Protein AF-A0A2E9NXF0-F1 (afdb_monomer)

Structure (mmCIF, N/CA/C/O backbone):
dat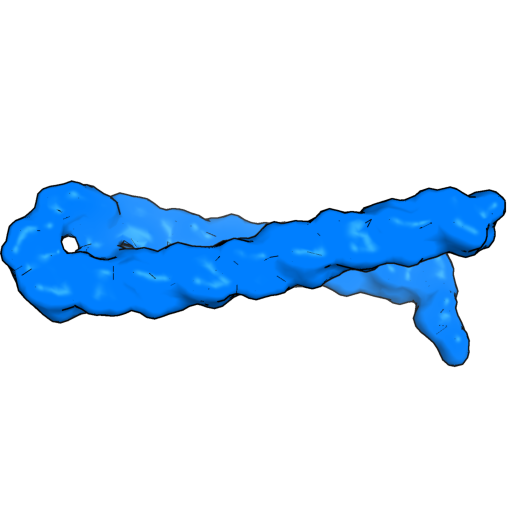a_AF-A0A2E9NXF0-F1
#
_entry.id   AF-A0A2E9NXF0-F1
#
loop_
_atom_site.group_PDB
_atom_site.id
_atom_site.type_symbol
_atom_site.label_atom_id
_atom_site.label_alt_id
_atom_site.label_comp_id
_atom_site.label_asym_id
_atom_site.label_entity_id
_atom_site.label_seq_id
_atom_site.pdbx_PDB_ins_code
_atom_site.Cartn_x
_atom_site.Cartn_y
_atom_site.Cartn_z
_atom_site.occupancy
_atom_site.B_iso_or_equiv
_atom_site.auth_seq_id
_atom_site.auth_comp_id
_atom_site.auth_asym_id
_atom_site.auth_atom_id
_atom_site.pdbx_PDB_model_num
ATOM 1 N N . MET A 1 1 ? 4.818 -4.008 -24.781 1.00 72.44 1 MET A N 1
ATOM 2 C CA . MET A 1 1 ? 5.962 -4.109 -23.851 1.00 72.44 1 MET A CA 1
ATOM 3 C C . MET A 1 1 ? 5.972 -2.807 -23.074 1.00 72.44 1 MET A C 1
ATOM 5 O O . MET A 1 1 ? 5.885 -1.778 -23.729 1.00 72.44 1 MET A O 1
ATOM 9 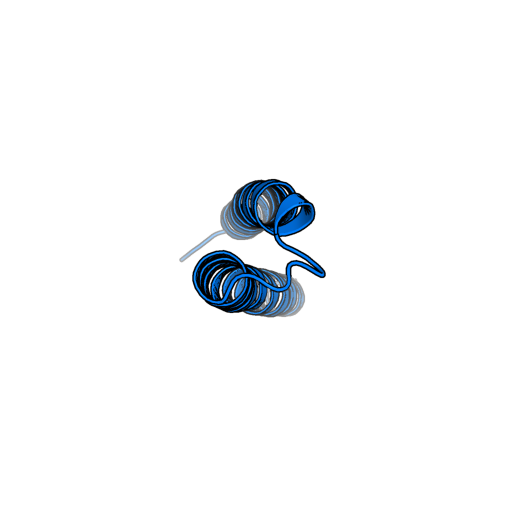N N . ALA A 1 2 ? 5.928 -2.844 -21.741 1.00 81.06 2 ALA A N 1
ATOM 10 C CA . ALA A 1 2 ? 5.931 -1.616 -20.943 1.00 81.06 2 ALA A CA 1
ATOM 11 C C . ALA A 1 2 ? 7.251 -0.863 -21.163 1.00 81.06 2 ALA A C 1
ATOM 13 O O . ALA A 1 2 ? 8.313 -1.487 -21.230 1.00 81.06 2 ALA A O 1
ATOM 14 N N . THR A 1 3 ? 7.180 0.452 -21.325 1.00 92.81 3 THR A N 1
ATOM 15 C CA . THR A 1 3 ? 8.356 1.319 -21.421 1.00 92.81 3 THR A CA 1
ATOM 16 C C . THR A 1 3 ? 8.923 1.606 -20.029 1.00 92.81 3 THR A C 1
ATOM 18 O O . THR A 1 3 ? 8.248 1.417 -19.019 1.00 92.81 3 THR A O 1
ATOM 21 N N . ILE A 1 4 ? 10.165 2.097 -19.947 1.00 94.31 4 ILE A N 1
ATOM 22 C CA . ILE A 1 4 ? 10.740 2.551 -18.665 1.00 94.31 4 ILE A CA 1
ATOM 23 C C . ILE A 1 4 ? 9.880 3.665 -18.043 1.00 94.31 4 ILE A C 1
ATOM 25 O O . ILE A 1 4 ? 9.762 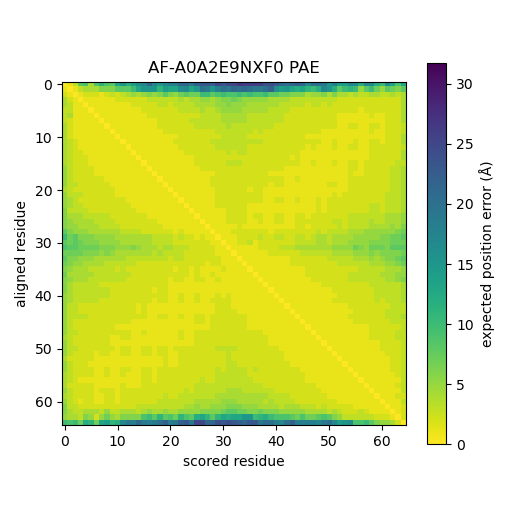3.741 -16.821 1.00 94.31 4 ILE A O 1
ATOM 29 N N . GLU A 1 5 ? 9.270 4.519 -18.868 1.00 95.44 5 GLU A N 1
ATOM 30 C CA . GLU A 1 5 ? 8.375 5.580 -18.406 1.00 95.44 5 GLU A CA 1
ATOM 31 C C . GLU A 1 5 ? 7.077 5.017 -17.812 1.00 95.44 5 GLU A C 1
ATOM 33 O O . GLU A 1 5 ? 6.669 5.460 -16.738 1.00 95.44 5 GLU A O 1
ATOM 38 N N . ASP A 1 6 ? 6.493 3.983 -18.427 1.00 96.31 6 ASP A N 1
ATOM 39 C CA . ASP A 1 6 ? 5.327 3.281 -17.873 1.00 96.31 6 ASP A CA 1
ATOM 40 C C . ASP A 1 6 ? 5.639 2.704 -16.485 1.00 96.31 6 ASP A C 1
ATOM 42 O O . ASP A 1 6 ? 4.909 2.959 -15.530 1.00 96.31 6 ASP A O 1
ATOM 46 N N . LEU A 1 7 ? 6.781 2.019 -16.336 1.00 96.62 7 LEU A N 1
ATOM 47 C CA . LEU A 1 7 ? 7.196 1.424 -15.059 1.00 96.62 7 LEU A CA 1
ATOM 48 C C . LEU A 1 7 ? 7.445 2.481 -13.968 1.00 96.62 7 LEU A C 1
ATOM 50 O O . LEU A 1 7 ? 7.119 2.266 -12.801 1.00 96.62 7 LEU A O 1
ATOM 54 N N . ARG A 1 8 ? 8.001 3.646 -14.329 1.00 96.88 8 ARG A N 1
ATOM 55 C CA . ARG A 1 8 ? 8.175 4.770 -13.391 1.00 96.88 8 ARG A CA 1
ATOM 56 C C . ARG A 1 8 ? 6.834 5.348 -12.946 1.00 96.88 8 ARG A C 1
ATOM 58 O O . ARG A 1 8 ? 6.661 5.636 -11.762 1.00 96.88 8 ARG A O 1
ATOM 65 N N . ASN A 1 9 ? 5.888 5.488 -13.872 1.00 98.00 9 ASN A N 1
ATOM 66 C CA . ASN A 1 9 ? 4.537 5.950 -13.562 1.00 98.00 9 ASN A CA 1
ATOM 67 C C . ASN A 1 9 ? 3.793 4.960 -12.658 1.00 98.00 9 ASN A C 1
ATOM 69 O O . ASN A 1 9 ? 3.076 5.381 -11.748 1.00 98.00 9 ASN A O 1
ATOM 73 N N . ASP A 1 10 ? 3.990 3.660 -12.866 1.00 97.94 10 ASP A N 1
ATOM 74 C CA . ASP A 1 10 ? 3.412 2.619 -12.021 1.00 97.94 10 ASP A CA 1
ATOM 75 C C . ASP A 1 10 ? 3.975 2.663 -10.593 1.00 97.94 10 ASP A C 1
ATOM 77 O O . ASP A 1 10 ? 3.199 2.618 -9.637 1.00 97.94 10 ASP A O 1
ATOM 81 N N . ILE A 1 11 ? 5.292 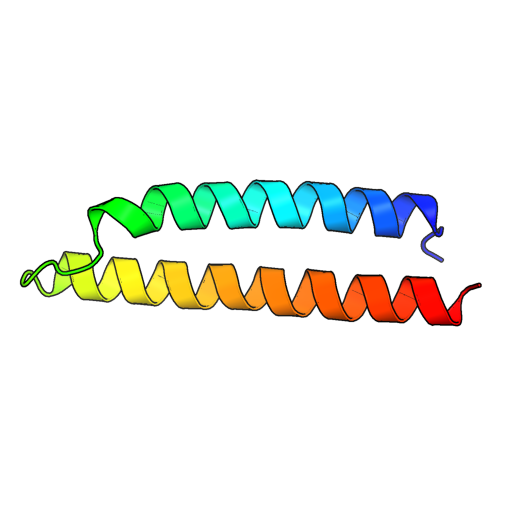2.855 -10.424 1.00 98.25 11 ILE A N 1
ATOM 82 C CA . ILE A 1 11 ? 5.910 3.072 -9.101 1.00 98.25 11 ILE A CA 1
ATOM 83 C C . ILE A 1 11 ? 5.317 4.303 -8.412 1.00 98.25 11 ILE A C 1
ATOM 85 O O . ILE A 1 11 ? 4.994 4.240 -7.223 1.00 98.25 11 ILE A O 1
ATOM 89 N N . PHE A 1 12 ? 5.151 5.414 -9.136 1.00 98.31 12 PHE A N 1
ATOM 90 C CA . PHE A 1 12 ? 4.603 6.645 -8.564 1.00 98.31 12 PHE A CA 1
ATOM 91 C C . PHE A 1 12 ? 3.178 6.431 -8.034 1.00 98.31 12 PHE A C 1
ATOM 93 O O . PHE A 1 12 ? 2.891 6.738 -6.876 1.00 98.31 12 PHE A O 1
ATOM 100 N N . LYS A 1 13 ? 2.305 5.822 -8.846 1.00 98.31 13 LYS A N 1
ATOM 101 C CA . LYS A 1 13 ? 0.921 5.510 -8.454 1.00 98.31 13 LYS A CA 1
ATOM 102 C C . LYS A 1 13 ? 0.859 4.525 -7.286 1.00 98.31 13 LYS A C 1
ATOM 104 O O . LYS A 1 13 ? 0.085 4.732 -6.354 1.00 98.31 13 LYS A O 1
ATOM 109 N N . ALA A 1 14 ? 1.675 3.471 -7.320 1.00 98.25 14 ALA A N 1
ATOM 110 C CA . ALA A 1 14 ? 1.736 2.477 -6.252 1.00 98.25 14 ALA A CA 1
ATOM 111 C C . ALA A 1 14 ? 2.199 3.096 -4.927 1.00 98.25 14 ALA A C 1
ATOM 113 O O . ALA A 1 14 ? 1.616 2.812 -3.883 1.00 98.25 14 ALA A O 1
ATOM 114 N N . THR A 1 15 ? 3.196 3.984 -4.973 1.00 98.44 15 THR A N 1
ATOM 115 C CA . THR A 1 15 ? 3.685 4.719 -3.797 1.00 98.44 15 THR A CA 1
ATOM 116 C C . THR A 1 15 ? 2.588 5.602 -3.207 1.00 98.44 15 THR A C 1
ATOM 118 O O . THR A 1 15 ? 2.337 5.551 -2.003 1.00 98.44 15 THR A O 1
ATOM 121 N N . GLU A 1 16 ? 1.867 6.359 -4.039 1.00 98.50 16 GLU A N 1
ATOM 122 C CA . GLU A 1 16 ? 0.766 7.210 -3.573 1.00 98.50 16 GLU A CA 1
ATOM 123 C C . GLU A 1 16 ? -0.332 6.389 -2.873 1.00 98.50 16 GLU A C 1
ATOM 125 O O . GLU A 1 16 ? -0.791 6.742 -1.781 1.00 98.50 16 GLU A O 1
ATOM 130 N N . GLN A 1 17 ? -0.728 5.260 -3.466 1.00 98.50 17 GLN A N 1
ATOM 131 C CA . GLN A 1 17 ? -1.723 4.355 -2.888 1.00 98.50 17 GLN A CA 1
ATOM 132 C C . GLN A 1 17 ? -1.225 3.714 -1.586 1.00 98.50 17 GLN A C 1
ATOM 134 O O . GLN A 1 17 ? -1.971 3.646 -0.604 1.00 98.50 17 GLN A O 1
ATOM 139 N N . GLN A 1 18 ? 0.040 3.293 -1.541 1.00 98.62 18 GLN A N 1
ATOM 140 C CA . GLN A 1 18 ? 0.662 2.750 -0.337 1.00 98.62 18 GLN A CA 1
ATOM 141 C C . GLN A 1 18 ? 0.634 3.769 0.809 1.00 98.62 18 GLN A C 1
ATOM 143 O O . GLN A 1 18 ? 0.226 3.433 1.924 1.00 98.62 18 GLN A O 1
ATOM 148 N N . GLU A 1 19 ? 0.990 5.027 0.544 1.00 98.50 19 GLU A N 1
ATOM 149 C CA . GLU A 1 19 ? 0.944 6.090 1.546 1.00 98.50 19 GLU A CA 1
ATOM 150 C C . GLU A 1 19 ? -0.474 6.360 2.060 1.00 98.50 19 GLU A C 1
ATOM 152 O O . GLU A 1 19 ? -0.670 6.571 3.260 1.00 98.50 19 GLU A O 1
ATOM 157 N N . GLN A 1 20 ? -1.478 6.356 1.178 1.00 98.50 20 GLN A N 1
ATOM 158 C CA . GLN A 1 20 ? -2.877 6.513 1.581 1.00 98.50 20 GLN A CA 1
ATOM 159 C C . GLN A 1 20 ? -3.287 5.409 2.564 1.00 98.50 20 GLN A C 1
ATOM 161 O O . GLN A 1 20 ? -3.852 5.704 3.620 1.00 98.50 20 GLN A O 1
ATOM 166 N N . LEU A 1 21 ? -2.922 4.155 2.287 1.00 98.62 21 LEU A N 1
ATOM 167 C CA . LEU A 1 21 ? -3.175 3.036 3.197 1.00 98.62 21 LEU A CA 1
ATOM 168 C C . LEU A 1 21 ? -2.415 3.180 4.519 1.00 98.62 21 LEU A C 1
ATOM 170 O O . LEU A 1 21 ? -2.969 2.890 5.580 1.00 98.62 21 LEU A O 1
ATOM 174 N N . MET A 1 22 ? -1.172 3.670 4.496 1.00 98.50 22 MET A N 1
ATOM 175 C CA . MET A 1 22 ? -0.414 3.952 5.720 1.00 98.50 22 MET A CA 1
ATOM 176 C C . MET A 1 22 ? -1.092 5.027 6.575 1.00 98.50 22 MET A C 1
ATOM 178 O O . MET A 1 22 ? -1.162 4.875 7.799 1.00 98.50 22 MET A O 1
ATOM 182 N N . ARG A 1 23 ? -1.629 6.085 5.949 1.00 98.62 23 ARG A N 1
ATOM 183 C CA . ARG A 1 23 ? -2.405 7.135 6.630 1.00 98.62 23 ARG A CA 1
ATOM 184 C C . ARG A 1 23 ? -3.673 6.568 7.270 1.00 98.62 23 ARG A C 1
ATOM 186 O O . ARG A 1 23 ? -3.937 6.884 8.427 1.00 98.62 23 ARG A O 1
ATOM 193 N N . LEU A 1 24 ? -4.395 5.691 6.569 1.00 98.50 24 LEU A N 1
ATOM 194 C CA . LEU A 1 24 ? -5.585 5.005 7.093 1.00 98.50 24 LEU A CA 1
ATOM 195 C C . LEU A 1 24 ? -5.256 4.025 8.228 1.00 98.50 24 LEU A C 1
ATOM 197 O O . LEU A 1 24 ? -6.003 3.934 9.197 1.00 98.50 24 LEU A O 1
ATOM 201 N N . ARG A 1 25 ? -4.125 3.316 8.144 1.00 98.38 25 ARG A N 1
ATOM 202 C CA . ARG A 1 25 ? -3.693 2.355 9.171 1.00 98.38 25 ARG A CA 1
ATOM 203 C C . ARG A 1 25 ? -3.284 3.050 10.464 1.00 98.38 25 ARG A C 1
ATOM 205 O O . ARG A 1 25 ? -3.544 2.528 11.543 1.00 98.38 25 ARG A O 1
ATOM 212 N N . LYS A 1 26 ? -2.610 4.200 10.367 1.00 98.25 26 LYS A N 1
ATOM 213 C CA . LYS A 1 26 ? -2.011 4.919 11.503 1.00 98.25 26 LYS A CA 1
ATOM 214 C C . LYS A 1 26 ? -2.93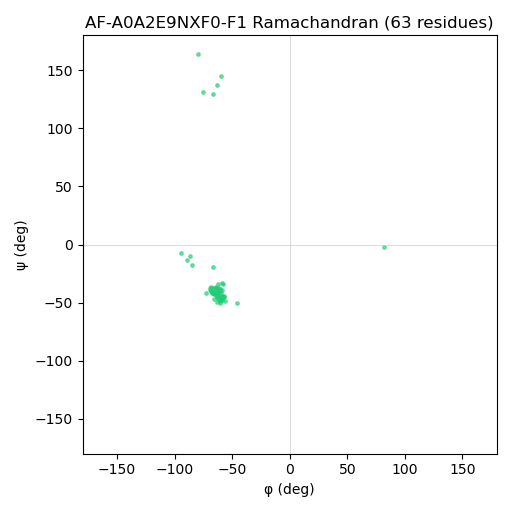0 5.059 12.733 1.00 98.25 26 LYS A C 1
ATOM 216 O O . LYS A 1 26 ? -2.457 4.706 13.810 1.00 98.25 26 LYS A O 1
ATOM 221 N N . PRO A 1 27 ? -4.192 5.521 12.628 1.00 98.00 27 PRO A N 1
ATOM 222 C CA . PRO A 1 27 ? -5.076 5.656 13.792 1.00 98.00 27 PRO A CA 1
ATOM 223 C C . PRO A 1 27 ? -5.480 4.327 14.449 1.00 98.00 27 PRO A C 1
ATOM 225 O O . PRO A 1 27 ? -5.895 4.336 15.602 1.00 98.00 27 PRO A O 1
ATOM 228 N N . LEU A 1 28 ? -5.359 3.195 13.750 1.00 98.12 28 LEU A N 1
ATOM 229 C CA . LEU A 1 28 ? -5.734 1.875 14.271 1.00 98.12 28 LEU A CA 1
ATOM 230 C C . LEU A 1 28 ? -4.609 1.220 15.090 1.00 98.12 28 LEU A C 1
ATOM 232 O O . LEU A 1 28 ? -4.836 0.275 15.849 1.00 98.12 28 LEU A O 1
ATOM 236 N N . LEU A 1 29 ? -3.374 1.703 14.935 1.00 96.12 29 LEU A N 1
ATOM 237 C CA . LEU A 1 29 ? -2.205 1.114 15.577 1.00 96.12 29 LEU A CA 1
ATOM 238 C C . LEU A 1 29 ? -2.264 1.280 17.098 1.00 96.12 29 LEU A C 1
ATOM 240 O O . LEU A 1 29 ? -2.453 2.375 17.620 1.00 96.12 29 LEU A O 1
ATOM 244 N N . GLY A 1 30 ? -2.060 0.174 17.814 1.00 94.56 30 GLY A N 1
ATOM 245 C CA . GLY A 1 30 ? -2.083 0.145 19.278 1.00 94.56 30 GLY A CA 1
ATOM 246 C C . GLY A 1 30 ? -3.483 0.059 19.895 1.00 94.56 30 GLY A C 1
ATOM 247 O O . GLY A 1 30 ? -3.581 -0.066 21.119 1.00 94.56 30 GLY A O 1
ATOM 248 N N . SER A 1 31 ? -4.551 0.058 19.085 1.00 96.56 31 SER A N 1
ATOM 249 C CA . SER A 1 31 ? -5.907 -0.175 19.586 1.00 96.56 31 SER A CA 1
ATOM 250 C C . SER A 1 31 ? -6.023 -1.548 20.259 1.00 96.56 31 SER A C 1
ATOM 252 O O . SER A 1 31 ? -5.389 -2.533 19.864 1.00 96.56 31 SER A O 1
ATOM 254 N N . LYS A 1 32 ? -6.840 -1.613 21.314 1.00 97.06 32 LYS A N 1
ATOM 255 C CA . LYS A 1 32 ? -7.205 -2.858 22.009 1.00 97.06 32 LYS A CA 1
ATOM 256 C C . LYS A 1 32 ? -8.516 -3.451 21.495 1.00 97.06 32 LYS A C 1
ATOM 258 O O . LYS A 1 32 ? -8.869 -4.554 21.900 1.00 97.06 32 LYS A O 1
ATOM 263 N N . LYS A 1 33 ? -9.237 -2.733 20.627 1.00 98.31 33 LYS A N 1
ATOM 264 C CA . LYS A 1 33 ? -10.454 -3.241 19.994 1.00 98.31 33 LYS A CA 1
ATOM 265 C C . LYS A 1 33 ? -10.072 -4.238 18.907 1.00 98.31 33 LYS A C 1
ATOM 267 O O . LYS A 1 33 ? -9.224 -3.943 18.070 1.00 98.31 33 LYS A O 1
ATOM 272 N N . ASN A 1 34 ? -10.715 -5.400 18.922 1.00 97.81 34 ASN A N 1
ATOM 273 C CA . ASN A 1 34 ? -10.429 -6.474 17.974 1.00 97.81 34 ASN A CA 1
ATOM 274 C C . ASN A 1 34 ? -10.681 -6.055 16.513 1.00 97.81 34 ASN A C 1
ATOM 276 O O . ASN A 1 34 ? -9.891 -6.394 15.638 1.00 97.81 34 ASN A O 1
ATOM 280 N N . ASP A 1 35 ? -11.736 -5.277 16.259 1.00 98.31 35 ASP A N 1
ATOM 281 C CA . ASP A 1 35 ? -12.070 -4.816 14.905 1.00 98.31 35 ASP A CA 1
ATOM 282 C C . ASP A 1 35 ? -10.993 -3.872 14.355 1.00 98.31 35 ASP A C 1
ATOM 284 O O . ASP A 1 35 ? -10.461 -4.115 13.274 1.00 98.31 35 ASP A O 1
ATOM 288 N N . ASP A 1 36 ? -10.560 -2.886 15.150 1.00 98.44 36 ASP A N 1
ATOM 289 C CA . ASP A 1 36 ? -9.458 -1.988 14.778 1.00 98.44 36 ASP A CA 1
ATOM 290 C C . ASP A 1 36 ? -8.158 -2.767 14.508 1.00 98.44 36 ASP A C 1
ATOM 292 O O . ASP A 1 36 ? -7.414 -2.448 13.580 1.00 98.44 36 ASP A O 1
ATOM 296 N N . GLN A 1 37 ? -7.871 -3.805 15.304 1.00 98.12 37 GLN A N 1
ATOM 297 C CA . GLN A 1 37 ? -6.701 -4.668 15.103 1.00 98.1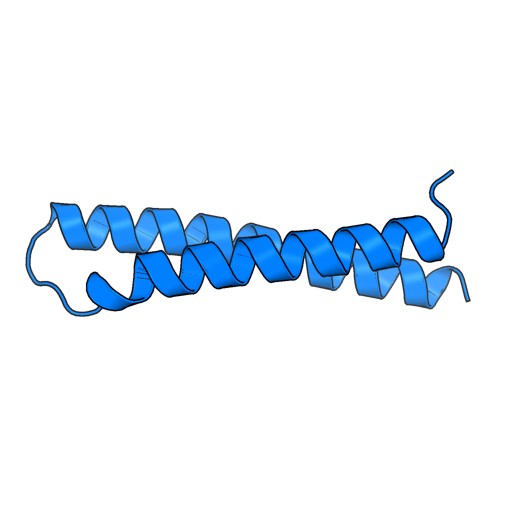2 37 GLN A CA 1
ATOM 298 C C . GLN A 1 37 ? -6.795 -5.455 13.793 1.00 98.12 37 GLN A C 1
ATOM 300 O O . GLN A 1 37 ? -5.807 -5.556 13.061 1.00 98.12 37 GLN A O 1
ATOM 305 N N . MET A 1 38 ? -7.976 -5.987 13.479 1.00 98.38 38 MET A N 1
ATOM 306 C CA . MET A 1 38 ? -8.219 -6.712 12.237 1.00 98.38 38 MET A CA 1
ATOM 307 C C . MET A 1 38 ? -8.108 -5.790 11.019 1.00 98.38 38 MET A C 1
ATOM 309 O O . MET A 1 38 ? -7.488 -6.155 10.018 1.00 98.38 38 MET A O 1
ATOM 313 N N . ASP A 1 39 ? -8.638 -4.575 11.107 1.00 98.50 39 ASP A N 1
ATOM 314 C CA . ASP A 1 39 ? -8.538 -3.584 10.038 1.00 98.50 39 ASP A CA 1
ATOM 315 C C . ASP A 1 39 ? -7.096 -3.092 9.857 1.00 98.50 39 ASP A C 1
ATOM 317 O O . ASP A 1 39 ? -6.605 -3.016 8.726 1.00 98.50 39 ASP A O 1
ATOM 321 N N . ALA A 1 40 ? -6.351 -2.873 10.946 1.00 98.50 40 ALA A N 1
ATOM 322 C CA . ALA A 1 40 ? -4.923 -2.560 10.888 1.00 98.50 40 ALA A CA 1
ATOM 323 C C . ALA A 1 40 ? -4.116 -3.681 10.217 1.00 98.50 40 ALA A C 1
ATOM 325 O O . ALA A 1 40 ? -3.216 -3.407 9.412 1.00 98.50 40 ALA A O 1
ATOM 326 N N . PHE A 1 41 ? -4.437 -4.940 10.524 1.00 98.06 41 PHE A N 1
ATOM 327 C CA . PHE A 1 41 ? -3.815 -6.103 9.899 1.00 98.06 41 PHE A CA 1
ATOM 328 C C . PHE A 1 41 ? -4.114 -6.149 8.396 1.00 98.06 41 PHE A C 1
ATOM 330 O O . PHE A 1 41 ? -3.187 -6.226 7.588 1.00 98.06 41 PHE A O 1
ATOM 337 N N . ARG A 1 42 ? -5.383 -6.002 7.997 1.00 98.38 42 ARG A N 1
ATOM 338 C CA . ARG A 1 42 ? -5.796 -5.965 6.584 1.00 98.38 42 ARG A CA 1
ATOM 339 C C . ARG A 1 42 ? -5.069 -4.869 5.810 1.00 98.38 42 ARG A C 1
ATOM 341 O O . ARG A 1 42 ? -4.478 -5.161 4.771 1.00 98.38 42 ARG A O 1
ATOM 348 N N . LEU A 1 43 ? -5.035 -3.645 6.336 1.00 98.62 43 LEU A N 1
ATOM 349 C CA . LEU A 1 43 ? -4.306 -2.535 5.715 1.00 98.62 43 LEU A CA 1
ATOM 350 C C . LEU A 1 43 ? -2.807 -2.831 5.608 1.00 98.62 43 LEU A C 1
ATOM 352 O O . LEU A 1 43 ? -2.205 -2.560 4.575 1.00 98.62 43 LEU A O 1
ATOM 356 N N . THR A 1 44 ? -2.208 -3.450 6.629 1.00 98.50 44 THR A N 1
ATOM 357 C CA . THR A 1 44 ? -0.792 -3.852 6.595 1.00 98.50 44 THR A CA 1
ATOM 358 C C . THR A 1 44 ? -0.509 -4.832 5.462 1.00 98.50 44 THR A C 1
ATOM 360 O O . THR A 1 44 ? 0.436 -4.618 4.707 1.00 98.50 44 THR A O 1
ATOM 363 N 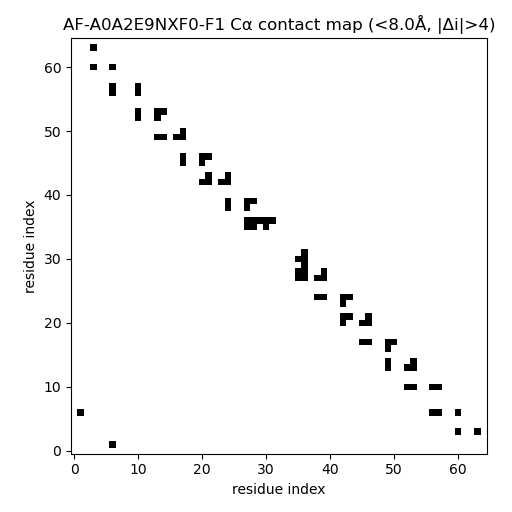N . THR A 1 45 ? -1.351 -5.852 5.271 1.00 98.44 45 THR A N 1
ATOM 364 C CA . THR A 1 45 ? -1.160 -6.803 4.162 1.00 98.44 45 THR A CA 1
ATOM 365 C C . THR A 1 45 ? -1.255 -6.135 2.789 1.00 98.44 45 THR A C 1
ATOM 367 O O . THR A 1 45 ? -0.542 -6.525 1.871 1.00 98.44 45 THR A O 1
ATOM 370 N N . GLN A 1 46 ? -2.101 -5.112 2.633 1.00 98.44 46 GLN A N 1
ATOM 371 C CA . GLN A 1 46 ? -2.202 -4.358 1.381 1.00 98.44 46 GLN A CA 1
ATOM 372 C C . GLN A 1 46 ? -0.983 -3.455 1.159 1.00 98.44 46 GLN A C 1
ATOM 374 O O . GLN A 1 46 ? -0.451 -3.424 0.055 1.00 98.44 46 GLN A O 1
ATOM 379 N N . ILE A 1 47 ? -0.498 -2.782 2.207 1.00 98.75 47 ILE A N 1
ATOM 380 C CA . ILE A 1 47 ? 0.722 -1.958 2.160 1.00 98.75 47 ILE A CA 1
ATOM 381 C C . ILE A 1 47 ? 1.926 -2.791 1.704 1.00 98.75 47 ILE A C 1
ATOM 383 O O . ILE A 1 47 ? 2.675 -2.342 0.839 1.00 98.75 47 ILE A O 1
ATOM 387 N N . MET A 1 48 ? 2.078 -4.008 2.238 1.00 98.44 48 MET A N 1
ATOM 388 C CA . MET A 1 48 ? 3.170 -4.915 1.861 1.00 98.44 48 MET A CA 1
ATOM 389 C C . MET A 1 48 ? 3.094 -5.343 0.392 1.00 98.44 48 MET A C 1
ATOM 391 O O . MET A 1 48 ? 4.117 -5.407 -0.276 1.00 98.44 48 MET A O 1
ATOM 395 N N . LYS A 1 49 ? 1.890 -5.566 -0.153 1.00 98.38 49 LYS A N 1
ATOM 396 C CA . LYS A 1 49 ? 1.732 -5.881 -1.585 1.00 98.38 49 LYS A CA 1
ATOM 397 C C . LYS A 1 49 ? 2.226 -4.750 -2.485 1.00 98.38 49 LYS A C 1
ATOM 399 O O . LYS A 1 49 ? 2.841 -5.024 -3.510 1.00 98.38 49 LYS A O 1
ATOM 404 N N . TYR A 1 50 ? 1.973 -3.496 -2.108 1.00 98.56 50 TYR A N 1
ATOM 405 C CA . TYR A 1 50 ? 2.526 -2.355 -2.839 1.00 98.56 50 TYR A CA 1
ATOM 406 C C . TYR A 1 50 ? 4.045 -2.255 -2.679 1.00 98.56 50 TYR A C 1
ATOM 408 O O . TYR A 1 50 ? 4.722 -1.943 -3.651 1.00 98.56 50 TYR A O 1
ATOM 416 N N . GLU A 1 51 ? 4.588 -2.573 -1.501 1.00 97.94 51 GLU A N 1
ATOM 417 C CA . GLU A 1 51 ? 6.040 -2.602 -1.272 1.00 97.94 51 GLU A CA 1
ATOM 418 C C . GLU A 1 51 ? 6.732 -3.621 -2.184 1.00 97.94 51 GLU A C 1
ATOM 420 O O . GLU A 1 51 ? 7.714 -3.296 -2.853 1.00 97.94 51 GLU A O 1
ATOM 425 N N . ASP A 1 52 ? 6.177 -4.834 -2.264 1.00 98.56 52 ASP A N 1
ATOM 426 C CA . ASP A 1 52 ? 6.664 -5.885 -3.155 1.00 98.56 52 ASP A CA 1
ATOM 427 C C . ASP A 1 52 ? 6.579 -5.454 -4.626 1.00 98.56 52 ASP A C 1
ATOM 429 O O . ASP A 1 52 ? 7.561 -5.578 -5.358 1.00 98.56 52 ASP A O 1
ATOM 433 N N . PHE A 1 53 ? 5.443 -4.884 -5.044 1.00 98.31 53 PHE A N 1
ATOM 434 C CA . PHE A 1 53 ? 5.254 -4.389 -6.409 1.00 98.31 53 PHE A CA 1
ATOM 435 C C . PHE A 1 53 ? 6.269 -3.302 -6.786 1.00 98.31 53 PHE A C 1
ATOM 437 O O . PHE A 1 53 ? 6.882 -3.377 -7.852 1.00 98.31 53 PHE A O 1
ATOM 444 N N . ILE A 1 54 ? 6.472 -2.305 -5.918 1.00 98.44 54 ILE A N 1
ATOM 445 C CA . ILE A 1 54 ? 7.429 -1.215 -6.146 1.00 98.44 54 ILE A CA 1
ATOM 446 C C . ILE A 1 54 ? 8.839 -1.792 -6.292 1.00 98.44 54 ILE A C 1
ATOM 448 O O . ILE A 1 54 ? 9.503 -1.535 -7.296 1.00 98.44 54 ILE A O 1
ATOM 452 N N . ARG A 1 55 ? 9.268 -2.640 -5.349 1.00 98.19 55 ARG A N 1
ATOM 453 C CA . ARG A 1 55 ? 10.594 -3.276 -5.364 1.00 98.19 55 ARG A CA 1
ATOM 454 C C . ARG A 1 55 ? 10.832 -4.087 -6.638 1.00 98.19 55 ARG A C 1
ATOM 456 O O . ARG A 1 55 ? 11.912 -4.009 -7.234 1.00 98.19 55 ARG A O 1
ATOM 463 N N . ASP A 1 56 ? 9.849 -4.880 -7.051 1.00 98.12 56 ASP A N 1
ATOM 464 C CA . ASP A 1 56 ? 9.963 -5.732 -8.234 1.00 98.12 56 ASP A CA 1
ATOM 465 C C . ASP A 1 56 ? 9.996 -4.888 -9.520 1.00 98.12 56 ASP A C 1
ATOM 467 O O . ASP A 1 56 ? 10.798 -5.158 -10.418 1.00 98.12 56 ASP A O 1
ATOM 471 N N . THR A 1 57 ? 9.228 -3.797 -9.568 1.00 97.19 57 THR A N 1
ATOM 472 C CA . THR A 1 57 ? 9.231 -2.841 -10.686 1.00 97.19 57 THR A CA 1
ATOM 473 C C . THR A 1 57 ? 10.558 -2.081 -10.782 1.00 97.19 57 THR A C 1
ATOM 475 O O . THR A 1 57 ? 11.133 -1.957 -11.865 1.00 97.19 57 THR A O 1
ATOM 478 N N . GLU A 1 58 ? 11.135 -1.648 -9.658 1.00 97.12 58 GLU A N 1
ATOM 479 C CA . GLU A 1 58 ? 12.478 -1.049 -9.615 1.00 97.12 58 GLU A CA 1
ATOM 480 C C . GLU A 1 58 ? 13.565 -2.024 -10.086 1.00 97.12 58 GLU A C 1
ATOM 482 O O . GLU A 1 58 ? 14.545 -1.637 -10.732 1.00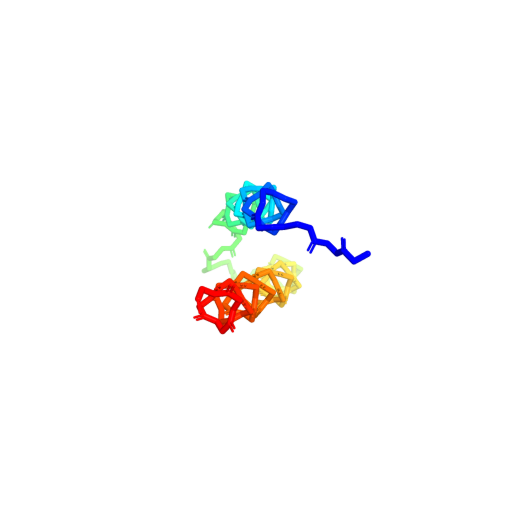 97.12 58 GLU A O 1
ATOM 487 N N . LYS A 1 59 ? 13.428 -3.311 -9.749 1.00 96.81 59 LYS A N 1
ATOM 488 C CA . LYS A 1 59 ? 14.323 -4.360 -10.249 1.00 96.81 59 LYS A CA 1
ATOM 489 C C . LYS A 1 59 ? 14.178 -4.531 -11.762 1.00 96.81 59 LYS A C 1
ATOM 491 O O . LYS A 1 59 ? 15.196 -4.672 -12.435 1.00 96.81 59 LYS A O 1
ATOM 496 N N . GLN A 1 60 ? 12.958 -4.471 -12.295 1.00 95.56 60 GLN A N 1
ATOM 497 C CA . GLN A 1 60 ? 12.713 -4.530 -13.735 1.00 95.56 60 GLN A CA 1
ATOM 498 C C . GLN A 1 60 ? 13.347 -3.345 -14.473 1.00 95.56 60 GLN A C 1
ATOM 500 O O . GLN A 1 60 ? 14.038 -3.550 -15.468 1.00 95.56 60 GLN A O 1
ATOM 505 N N . ILE A 1 61 ? 13.193 -2.119 -13.963 1.00 95.50 61 ILE A N 1
ATOM 506 C CA . ILE A 1 61 ? 13.833 -0.930 -14.548 1.00 95.50 61 ILE A CA 1
ATOM 507 C C . ILE A 1 61 ? 15.355 -1.116 -14.610 1.00 95.50 61 ILE A C 1
ATOM 509 O O . ILE A 1 61 ? 15.958 -0.870 -15.649 1.00 95.50 61 ILE A O 1
ATOM 513 N N . ARG A 1 62 ? 15.974 -1.616 -13.531 1.00 94.19 62 ARG A N 1
ATOM 514 C CA . ARG A 1 62 ? 17.428 -1.855 -13.468 1.00 94.19 62 ARG A CA 1
ATOM 515 C C . ARG A 1 62 ? 17.955 -2.817 -14.531 1.00 94.19 62 ARG A C 1
ATOM 517 O O . ARG A 1 62 ? 19.089 -2.637 -14.951 1.00 94.19 62 ARG A O 1
ATOM 524 N N . VAL A 1 63 ? 17.179 -3.821 -14.944 1.00 94.62 63 VAL A N 1
ATOM 525 C CA . VAL A 1 63 ? 17.607 -4.790 -15.975 1.00 94.62 63 VAL A CA 1
ATOM 526 C C . VAL A 1 63 ? 17.269 -4.352 -17.401 1.00 94.62 63 VAL A C 1
ATOM 528 O O . VAL A 1 63 ? 17.755 -4.963 -18.346 1.00 94.62 63 VAL A O 1
ATOM 531 N N . MET A 1 64 ? 16.419 -3.333 -17.563 1.00 88.50 64 MET A N 1
ATOM 532 C CA . MET A 1 64 ? 16.099 -2.729 -18.863 1.00 88.50 64 MET A CA 1
ATOM 533 C C . MET A 1 64 ? 17.082 -1.620 -19.270 1.00 88.50 64 MET A C 1
ATOM 535 O O . MET A 1 64 ? 16.992 -1.135 -20.398 1.00 88.50 64 MET A O 1
ATOM 539 N N . HIS A 1 65 ? 17.959 -1.203 -18.352 1.00 64.38 65 HIS A N 1
ATOM 540 C CA . HIS A 1 65 ? 19.044 -0.255 -18.595 1.00 64.38 65 HI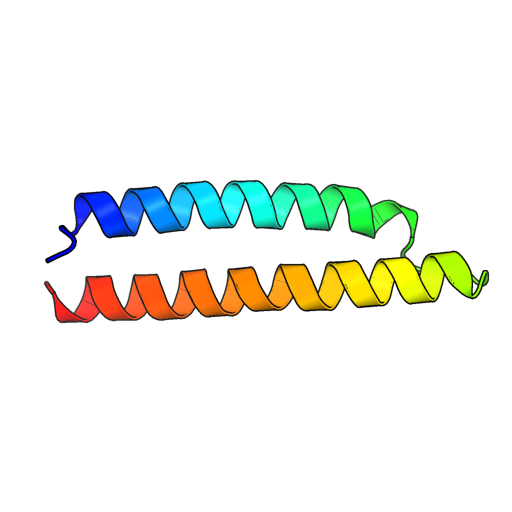S A CA 1
ATOM 541 C C . HIS A 1 65 ? 20.221 -0.877 -19.349 1.00 64.38 65 HIS A C 1
ATOM 543 O O . HIS A 1 65 ? 20.502 -2.078 -19.135 1.00 64.38 65 HIS A O 1
#

Radius of gyration: 14.97 Å; Cα contacts (8 Å, |Δi|>4): 42; chains: 1; bounding box: 31×14×46 Å

Sequence (65 aa):
MATIEDLRNDIFKATEQQEQLMRLRKPLLGSKKNDDQMDAFRLTTQIMKYEDFIRDTEKQIRVMH

Mean predicted aligned error: 2.82 Å

Solvent-accessible surface area (backbone atoms only — not comparable to full-atom values): 3576 Å² total; per-residue (Å²): 132,86,47,72,65,53,51,52,51,49,40,53,54,40,49,54,53,31,50,51,40,51,62,68,28,57,83,28,63,88,52,86,48,68,65,42,42,51,50,30,50,54,39,47,58,52,37,49,53,36,52,52,49,40,54,53,48,54,52,51,51,63,70,72,104

Secondary structure (DSSP, 8-state):
---HHHHHHHHHHHHHHHHHHHHHHGGGTT--SHHHHHHHHHHHHHHHHHHHHHHHHHHHHHHH-

Foldseek 3Di:
DQDLVNLVVLLVVLVVVLVVLVVVLVVLPPDPDPVSVVSNVVSVVSSVVSVVSNVVSVVVSVVVD

pLDDT: mean 96.33, std 5.68, range [64.38, 98.75]

Nearest PDB structures (foldseek):
  6kgq-assembly1_A  TM=9.115E-01  e=2.666E+00  Homo sapiens